Protein AF-A0AAD6KLZ9-F1 (afdb_monomer)

Solvent-accessible surface area (backbone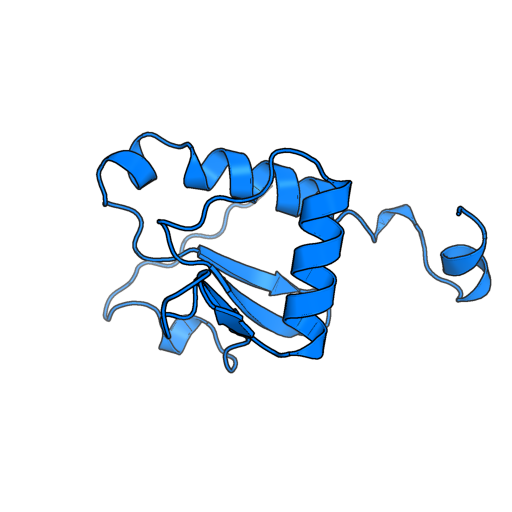 atoms only — not comparable to full-atom values): 6991 Å² total; per-residue (Å²): 130,77,62,64,40,57,73,66,79,39,68,66,85,78,68,55,66,63,58,58,52,51,51,52,51,55,53,53,70,27,69,53,35,73,71,63,73,45,79,63,47,77,50,73,45,92,88,67,54,31,32,43,37,43,55,86,53,83,76,61,95,42,69,72,57,38,52,52,50,52,51,46,31,71,74,63,40,41,36,61,45,90,97,44,93,52,68,39,34,35,58,50,74,84,63,72,72,81,77,51,63,88,91,65,84,86,84,78,89,73,135

Nearest PDB structures (foldseek):
  3oii-assembly1_A  TM=9.904E-01  e=4.997E-10  Saccharomyces cerevisiae
  3oin-assembly1_A  TM=9.800E-01  e=6.495E-10  Saccharomyces cerevisiae
  5jpq-assembly1_e  TM=9.830E-01  e=4.345E-09  Thermochaetoides thermophila
  5wyk-assembly1_E2  TM=9.460E-01  e=1.736E-09  Saccharomyces cerevisiae S288C
  7mq9-assembly1_SK  TM=9.625E-01  e=2.409E-09  Homo sapiens

Structure (mmCIF, N/CA/C/O backbone):
data_AF-A0AAD6KLZ9-F1
#
_entry.id   AF-A0AAD6KLZ9-F1
#
loop_
_atom_site.group_PDB
_atom_site.id
_atom_site.type_symbol
_atom_site.label_atom_id
_atom_site.label_alt_id
_atom_site.label_comp_id
_atom_site.label_asym_id
_atom_site.label_entity_id
_atom_site.label_seq_id
_atom_site.pdbx_PDB_ins_code
_atom_site.Cartn_x
_atom_site.Cartn_y
_atom_site.Cartn_z
_atom_site.occupancy
_atom_site.B_iso_or_equiv
_atom_site.auth_seq_id
_atom_site.auth_comp_id
_atom_site.auth_asym_id
_atom_site.auth_atom_id
_atom_site.pdbx_PDB_model_num
ATOM 1 N N . MET A 1 1 ? 18.236 2.806 -16.369 1.00 51.72 1 MET A N 1
ATOM 2 C CA . MET A 1 1 ? 17.756 1.651 -15.571 1.00 51.72 1 MET A CA 1
ATOM 3 C C . MET A 1 1 ? 17.288 0.402 -16.365 1.00 51.72 1 MET A C 1
ATOM 5 O O . MET A 1 1 ? 16.857 -0.527 -15.694 1.00 51.72 1 MET A O 1
ATOM 9 N N . PRO A 1 2 ? 17.381 0.249 -17.711 1.00 55.34 2 PRO A N 1
ATOM 10 C CA . PRO A 1 2 ? 16.870 -0.977 -18.361 1.00 55.34 2 PRO A CA 1
ATOM 11 C C . PRO A 1 2 ? 17.794 -2.212 -18.243 1.00 55.34 2 PRO A C 1
ATOM 13 O O . PRO A 1 2 ? 17.347 -3.335 -18.461 1.00 55.34 2 PRO A O 1
ATOM 16 N N . ASN A 1 3 ? 19.063 -2.044 -17.849 1.00 66.06 3 ASN A N 1
ATOM 17 C CA . ASN A 1 3 ? 20.054 -3.132 -17.887 1.00 66.06 3 ASN A CA 1
ATOM 18 C C . ASN A 1 3 ? 20.029 -4.111 -16.705 1.00 66.06 3 ASN A C 1
ATOM 20 O O . ASN A 1 3 ? 20.570 -5.202 -16.838 1.00 66.06 3 ASN A O 1
ATOM 24 N N . PHE A 1 4 ? 19.431 -3.781 -15.556 1.00 82.56 4 PHE A N 1
A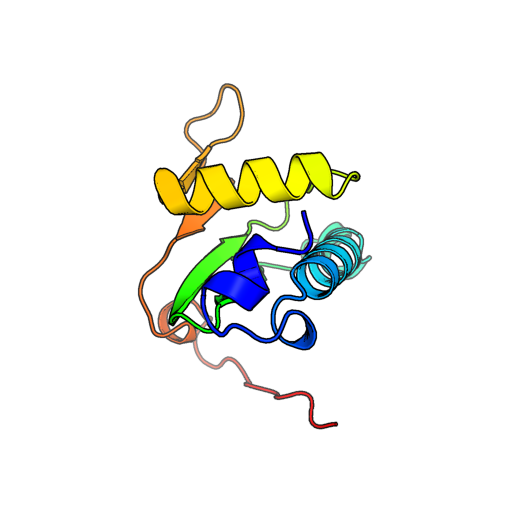TOM 25 C CA . PHE A 1 4 ? 19.496 -4.670 -14.385 1.00 82.56 4 PHE A CA 1
ATOM 26 C C . PHE A 1 4 ? 18.634 -5.930 -14.545 1.00 82.56 4 PHE A C 1
ATOM 28 O O . PHE A 1 4 ? 19.077 -7.026 -14.212 1.00 82.56 4 PHE A O 1
ATOM 35 N N . LEU A 1 5 ? 17.408 -5.790 -15.059 1.00 82.25 5 LEU A N 1
ATOM 36 C CA . LEU A 1 5 ? 16.490 -6.923 -15.220 1.00 82.25 5 LEU A CA 1
ATOM 37 C C . LEU A 1 5 ? 16.984 -7.873 -16.311 1.00 82.25 5 LEU A C 1
ATOM 39 O O . LEU A 1 5 ? 17.098 -9.071 -16.069 1.00 82.25 5 LEU A O 1
ATOM 43 N N . ARG A 1 6 ? 17.403 -7.321 -17.456 1.00 78.06 6 ARG A N 1
ATOM 44 C CA . ARG A 1 6 ? 17.979 -8.106 -18.555 1.00 78.06 6 ARG A CA 1
ATOM 45 C C . ARG A 1 6 ? 19.245 -8.859 -18.135 1.00 78.06 6 ARG A C 1
ATOM 47 O O . ARG A 1 6 ? 19.368 -10.033 -18.447 1.00 78.06 6 ARG A O 1
ATOM 54 N N . ARG A 1 7 ? 20.132 -8.232 -17.350 1.00 83.94 7 ARG A N 1
ATOM 55 C CA . ARG A 1 7 ? 21.333 -8.888 -16.791 1.00 83.94 7 ARG A CA 1
ATOM 56 C C . ARG A 1 7 ? 21.032 -10.045 -15.839 1.00 83.94 7 ARG A C 1
ATOM 58 O O . ARG A 1 7 ? 21.869 -10.919 -15.679 1.00 83.94 7 ARG A O 1
ATOM 65 N N . ASN A 1 8 ? 19.864 -10.039 -15.204 1.00 83.62 8 ASN A N 1
ATOM 66 C CA . ASN A 1 8 ? 19.433 -11.092 -14.287 1.00 83.62 8 ASN A CA 1
ATOM 67 C C . ASN A 1 8 ? 18.447 -12.074 -14.942 1.00 83.62 8 ASN A C 1
ATOM 69 O O . ASN A 1 8 ? 17.701 -12.731 -14.220 1.00 83.62 8 ASN A O 1
ATOM 73 N N . ASN A 1 9 ? 18.397 -12.138 -16.281 1.00 82.69 9 ASN A N 1
ATOM 74 C CA . ASN A 1 9 ? 17.474 -12.987 -17.047 1.00 82.69 9 ASN A CA 1
ATOM 75 C C . ASN A 1 9 ? 15.999 -12.806 -16.650 1.00 82.69 9 ASN A C 1
ATOM 77 O O . ASN A 1 9 ? 15.219 -13.752 -16.614 1.00 82.69 9 ASN A O 1
ATOM 81 N N . LYS A 1 10 ? 15.614 -11.570 -16.319 1.00 84.81 10 LYS A N 1
ATOM 82 C CA . LYS A 1 10 ? 14.252 -11.209 -15.921 1.00 84.81 10 LYS A CA 1
ATOM 83 C C . LYS A 1 10 ? 13.582 -10.403 -17.016 1.00 84.81 10 LYS A C 1
ATOM 85 O O . LYS A 1 10 ? 14.124 -9.390 -17.465 1.00 84.81 10 LYS A O 1
ATOM 90 N N . ASN A 1 11 ? 12.380 -10.822 -17.399 1.00 83.25 11 ASN A N 1
ATOM 91 C CA . ASN A 1 11 ? 11.568 -10.087 -18.353 1.00 83.25 11 ASN A CA 1
ATOM 92 C C . ASN A 1 11 ? 11.013 -8.815 -17.688 1.00 83.25 11 ASN A C 1
ATOM 94 O O . ASN A 1 11 ? 10.285 -8.919 -16.704 1.00 83.25 11 ASN A O 1
ATOM 98 N N . PRO A 1 12 ? 11.330 -7.606 -18.183 1.00 80.44 12 PRO A N 1
ATOM 99 C CA . PRO A 1 12 ? 10.821 -6.366 -17.604 1.00 80.44 12 PRO A CA 1
ATOM 100 C C . PRO A 1 12 ? 9.293 -6.244 -17.636 1.00 80.44 12 PRO A C 1
ATOM 102 O O . PRO A 1 12 ? 8.746 -5.533 -16.796 1.00 80.44 12 PRO A O 1
ATOM 105 N N . ALA A 1 13 ? 8.609 -6.943 -18.548 1.00 83.38 13 ALA A N 1
ATOM 106 C CA . ALA A 1 13 ? 7.150 -6.922 -18.633 1.00 83.38 13 ALA A CA 1
ATOM 107 C C . ALA A 1 13 ? 6.458 -7.509 -17.389 1.00 83.38 13 ALA A C 1
ATOM 109 O O . ALA A 1 13 ? 5.351 -7.085 -17.067 1.00 83.38 13 ALA A O 1
ATOM 110 N N . ASP A 1 14 ? 7.124 -8.403 -16.651 1.00 83.44 14 ASP A N 1
ATOM 111 C CA . ASP A 1 14 ? 6.564 -9.047 -15.453 1.00 83.44 14 ASP A CA 1
ATOM 112 C C . ASP A 1 14 ? 6.672 -8.154 -14.204 1.00 83.44 14 ASP A C 1
ATOM 114 O O . ASP A 1 14 ? 6.003 -8.364 -13.192 1.00 83.44 14 ASP A O 1
ATOM 118 N N . TYR A 1 15 ? 7.514 -7.118 -14.253 1.00 85.56 15 TYR A N 1
ATOM 119 C CA . TYR A 1 15 ? 7.777 -6.228 -13.125 1.00 85.56 15 TYR A CA 1
ATOM 120 C C . TYR A 1 15 ? 6.967 -4.944 -13.286 1.00 85.56 15 TYR A C 1
ATOM 122 O O . TYR A 1 15 ? 7.499 -3.904 -13.675 1.00 85.56 15 TYR A O 1
ATOM 130 N N . ARG A 1 16 ? 5.672 -5.028 -12.949 1.00 89.69 16 ARG A N 1
ATOM 131 C CA . ARG A 1 16 ? 4.684 -3.936 -13.056 1.00 89.69 16 AR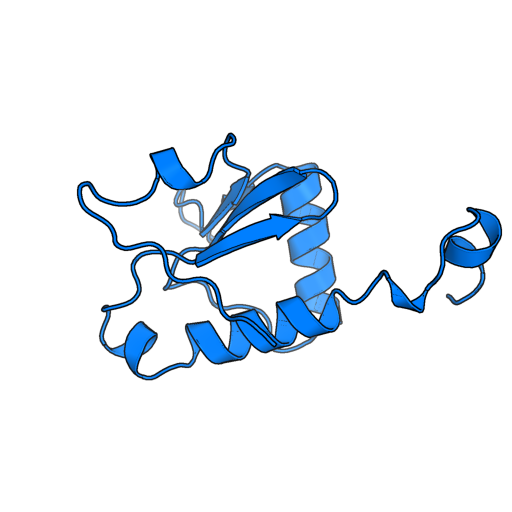G A CA 1
ATOM 132 C C . ARG A 1 16 ? 4.150 -3.444 -11.699 1.00 89.69 16 ARG A C 1
ATOM 134 O O . ARG A 1 16 ? 2.952 -3.527 -11.419 1.00 89.69 16 ARG A O 1
ATOM 141 N N . PRO A 1 17 ? 5.016 -2.921 -10.811 1.00 90.50 17 PRO A N 1
ATOM 142 C CA . PRO A 1 17 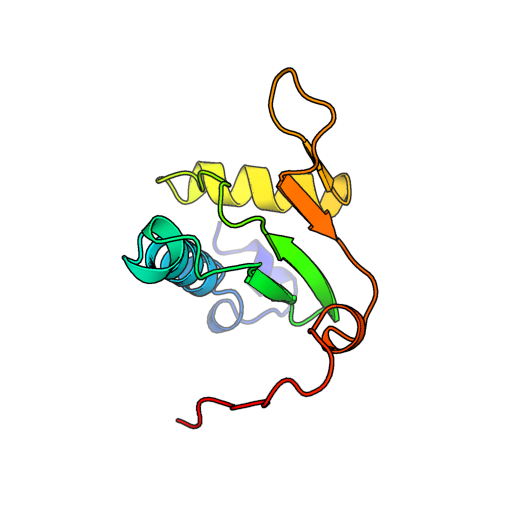? 4.593 -2.336 -9.533 1.00 90.50 17 PRO A CA 1
ATOM 143 C C . PRO A 1 17 ? 3.690 -1.099 -9.693 1.00 90.50 17 PRO A C 1
ATOM 145 O O . PRO A 1 17 ? 3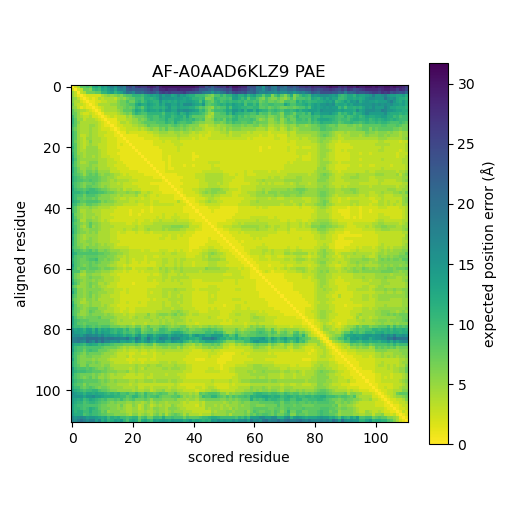.005 -0.718 -8.745 1.00 90.50 17 PRO A O 1
ATOM 148 N N . ASP A 1 18 ? 3.668 -0.478 -10.876 1.00 91.75 18 ASP A N 1
ATOM 149 C CA . ASP A 1 18 ? 2.763 0.615 -11.235 1.00 91.75 18 ASP A CA 1
ATOM 150 C C . ASP A 1 18 ? 1.286 0.199 -11.175 1.00 91.75 18 ASP A C 1
ATOM 152 O O . ASP A 1 18 ? 0.455 0.990 -10.733 1.00 91.75 18 ASP A O 1
ATOM 156 N N . ILE A 1 19 ? 0.961 -1.049 -11.528 1.00 93.06 19 ILE A N 1
ATOM 157 C CA . ILE A 1 19 ? -0.415 -1.564 -11.478 1.00 93.06 19 ILE A CA 1
ATOM 158 C C . ILE A 1 19 ? -0.909 -1.599 -10.030 1.00 93.06 19 ILE A C 1
ATOM 160 O O . ILE A 1 19 ? -1.978 -1.078 -9.717 1.00 93.06 19 ILE A O 1
ATOM 164 N N . VAL A 1 20 ? -0.101 -2.160 -9.125 1.00 93.62 20 VAL A N 1
ATOM 165 C CA . VAL A 1 20 ? -0.426 -2.217 -7.690 1.00 93.62 20 VAL A CA 1
ATOM 166 C C . VAL A 1 20 ? -0.523 -0.811 -7.104 1.00 93.62 20 VAL A C 1
ATOM 168 O O . VAL A 1 20 ? -1.414 -0.537 -6.305 1.00 93.62 20 VAL A O 1
ATOM 171 N N . TYR A 1 21 ? 0.366 0.092 -7.515 1.00 94.69 21 TYR A N 1
ATOM 172 C CA . TYR A 1 21 ? 0.331 1.490 -7.101 1.00 94.69 21 TYR A CA 1
ATOM 173 C C . TYR A 1 21 ? -0.995 2.173 -7.469 1.00 94.69 21 TYR A C 1
ATOM 175 O O . TYR A 1 21 ? -1.643 2.746 -6.592 1.00 94.69 21 TYR A O 1
ATOM 183 N N . GLN A 1 22 ? -1.419 2.075 -8.732 1.00 95.06 22 GLN A N 1
ATOM 184 C CA . GLN A 1 22 ? -2.682 2.661 -9.190 1.00 95.06 22 GLN A CA 1
ATOM 185 C C . GLN A 1 22 ? -3.882 2.018 -8.491 1.00 95.06 22 GLN A C 1
ATOM 18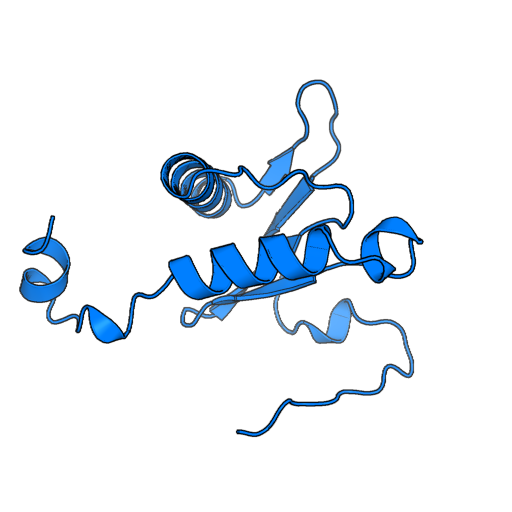7 O O . GLN A 1 22 ? -4.740 2.729 -7.977 1.00 95.06 22 GLN A O 1
ATOM 192 N N . ALA A 1 23 ? -3.903 0.687 -8.374 1.00 94.81 23 ALA A N 1
ATOM 193 C CA . ALA A 1 23 ? -4.977 -0.026 -7.689 1.00 94.81 23 ALA A CA 1
ATOM 194 C C . ALA A 1 23 ? -5.120 0.407 -6.220 1.00 94.81 23 ALA A C 1
ATOM 196 O O . ALA A 1 23 ? -6.230 0.666 -5.758 1.00 94.81 23 ALA A O 1
ATOM 197 N N . LEU A 1 24 ? -4.009 0.538 -5.486 1.00 95.00 24 LEU A N 1
ATOM 198 C CA . LEU A 1 24 ? -4.033 1.001 -4.096 1.00 95.00 24 LEU A CA 1
ATOM 199 C C . LEU A 1 24 ? -4.562 2.432 -3.975 1.00 95.00 24 LEU A C 1
ATOM 201 O O . LEU A 1 24 ? -5.339 2.703 -3.062 1.00 95.00 24 LEU A O 1
ATOM 205 N N . LEU A 1 25 ? -4.177 3.333 -4.884 1.00 94.62 25 LEU A N 1
ATOM 206 C CA . LEU A 1 25 ? -4.732 4.687 -4.911 1.00 94.62 25 LEU A CA 1
ATOM 207 C C . LEU A 1 25 ? -6.244 4.661 -5.152 1.00 94.62 25 LEU A C 1
ATOM 209 O O . LEU A 1 25 ? -6.989 5.238 -4.364 1.00 94.62 25 LEU A O 1
ATOM 213 N N . SER A 1 26 ? -6.703 3.945 -6.181 1.00 94.81 26 SER A N 1
ATOM 214 C CA . SER A 1 26 ? -8.127 3.844 -6.516 1.00 94.81 26 SER A CA 1
ATOM 215 C C . SER A 1 26 ? -8.956 3.256 -5.373 1.00 94.81 26 SER A C 1
ATOM 217 O O . SER A 1 26 ? -10.028 3.771 -5.059 1.00 94.81 26 SER A O 1
ATOM 219 N N . ILE A 1 27 ? -8.458 2.205 -4.715 1.00 94.44 27 ILE A N 1
ATOM 220 C CA . ILE A 1 27 ? -9.153 1.560 -3.596 1.00 94.44 27 ILE A CA 1
ATOM 221 C C . ILE A 1 27 ? -9.238 2.503 -2.390 1.00 94.44 27 ILE A C 1
ATOM 223 O O . ILE A 1 27 ? -10.313 2.653 -1.807 1.00 94.44 27 ILE A O 1
ATOM 227 N N . LEU A 1 28 ? -8.136 3.156 -2.014 1.00 93.44 28 LEU A N 1
ATOM 228 C CA . LEU A 1 28 ? -8.098 4.012 -0.824 1.00 93.44 28 LEU A CA 1
ATOM 229 C C . LEU A 1 28 ? -8.801 5.362 -1.031 1.00 93.44 28 LEU A C 1
ATOM 231 O O . LEU A 1 28 ? -9.275 5.954 -0.062 1.00 93.44 28 LEU A O 1
ATOM 235 N N . ASP A 1 29 ? -8.938 5.830 -2.269 1.00 92.50 29 ASP A N 1
ATOM 236 C CA . ASP A 1 29 ? -9.722 7.029 -2.587 1.00 92.50 29 ASP A CA 1
ATOM 237 C C . ASP A 1 29 ? -11.212 6.765 -2.794 1.00 92.50 29 ASP A C 1
ATOM 239 O O . ASP A 1 29 ? -12.003 7.718 -2.865 1.00 92.50 29 ASP A O 1
ATOM 243 N N . SER A 1 30 ? -11.595 5.490 -2.892 1.00 94.62 30 SER A N 1
ATOM 244 C CA . SER A 1 30 ? -12.969 5.091 -3.163 1.00 94.62 30 SER A CA 1
ATOM 245 C C . SER A 1 30 ? -13.940 5.628 -2.098 1.00 94.62 30 SER A C 1
ATOM 247 O O . SER A 1 30 ? -13.585 5.734 -0.916 1.00 94.62 30 SER A O 1
ATOM 249 N N . PRO A 1 31 ? -15.200 5.919 -2.475 1.00 94.81 31 PRO A N 1
ATOM 250 C CA . PRO A 1 31 ? -16.246 6.261 -1.512 1.00 94.81 31 PRO A CA 1
ATOM 251 C C . PRO A 1 31 ? -16.401 5.200 -0.415 1.00 94.81 31 PRO A C 1
ATOM 253 O O . PRO A 1 31 ? -16.654 5.539 0.735 1.00 94.81 31 PRO A O 1
ATOM 256 N N . LEU A 1 32 ? -16.163 3.927 -0.751 1.00 94.06 32 LEU A N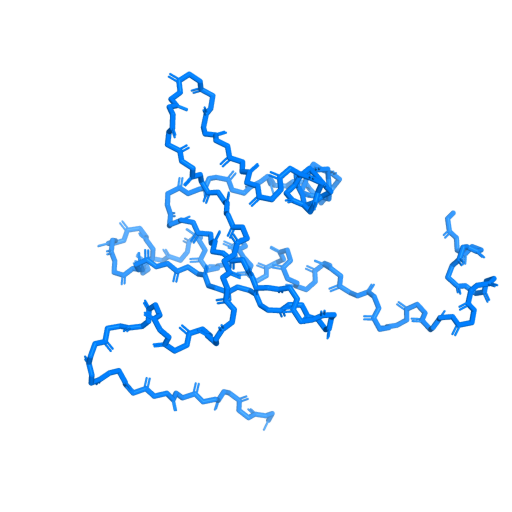 1
ATOM 257 C CA . LEU A 1 32 ? -16.237 2.798 0.175 1.00 94.06 32 LEU A CA 1
ATOM 258 C C . LEU A 1 32 ? -15.201 2.910 1.303 1.00 94.06 32 LEU A C 1
ATOM 260 O O . LEU A 1 32 ? -15.533 2.682 2.467 1.00 94.06 32 LEU A O 1
ATOM 264 N N . ASN A 1 33 ? -13.964 3.304 0.983 1.00 94.50 33 ASN A N 1
ATOM 265 C CA . ASN A 1 33 ? -12.952 3.555 2.009 1.00 94.50 33 ASN A CA 1
ATOM 266 C C . ASN A 1 33 ? -13.315 4.778 2.866 1.00 94.50 33 ASN A C 1
ATOM 268 O O . ASN A 1 33 ? -13.223 4.723 4.090 1.00 94.50 33 ASN A O 1
ATOM 272 N N . LYS A 1 34 ? -13.797 5.859 2.237 1.00 90.44 34 LYS A N 1
ATOM 273 C CA . LYS A 1 34 ? -14.215 7.092 2.934 1.00 90.44 34 LYS A CA 1
ATOM 274 C C . LYS A 1 34 ? -15.410 6.879 3.869 1.00 90.44 34 LYS A C 1
ATOM 276 O O . LYS A 1 34 ? -15.470 7.512 4.915 1.00 90.44 34 LYS A O 1
ATOM 281 N N . ALA A 1 35 ? -16.314 5.966 3.523 1.00 94.75 35 ALA A N 1
ATOM 282 C CA . ALA A 1 35 ? -17.442 5.555 4.356 1.00 94.75 35 ALA A CA 1
ATOM 283 C C . ALA A 1 35 ? -17.043 4.611 5.511 1.00 94.75 35 ALA A C 1
ATOM 285 O O . ALA A 1 35 ? -17.897 4.202 6.291 1.00 94.75 35 ALA A O 1
ATOM 286 N N . GLY A 1 36 ? -15.764 4.225 5.626 1.00 92.75 36 GLY A N 1
ATOM 287 C CA . GLY A 1 36 ? -15.288 3.310 6.668 1.00 92.75 36 GLY A CA 1
ATOM 288 C C . GLY A 1 36 ? -15.688 1.845 6.452 1.00 92.75 36 GLY A C 1
ATOM 289 O O . GLY A 1 36 ? -15.513 1.018 7.346 1.00 92.75 36 GLY A O 1
ATOM 290 N N . CYS A 1 37 ? -16.202 1.498 5.267 1.00 92.50 37 CYS A N 1
ATOM 291 C CA . CYS A 1 37 ? -16.610 0.134 4.928 1.00 92.50 37 CYS A CA 1
ATOM 292 C C . CYS A 1 37 ? -15.422 -0.760 4.535 1.00 92.50 37 CYS A C 1
ATOM 294 O O . CYS A 1 37 ? -15.547 -1.985 4.514 1.00 92.50 37 CYS A O 1
ATOM 296 N N . LEU A 1 38 ? -14.260 -0.171 4.237 1.00 93.38 38 LEU A N 1
ATOM 297 C CA . LEU A 1 38 ? -13.036 -0.912 3.953 1.00 93.38 38 LEU A CA 1
ATOM 298 C C . LEU A 1 38 ? -12.278 -1.186 5.256 1.00 93.38 38 LEU A C 1
ATOM 300 O O . LEU A 1 38 ? -11.810 -0.265 5.920 1.00 93.38 38 LEU A O 1
ATOM 304 N N . ARG A 1 39 ? -12.132 -2.465 5.622 1.00 91.25 39 ARG A N 1
ATOM 305 C CA . ARG A 1 39 ? -11.426 -2.871 6.853 1.00 91.25 39 ARG A CA 1
ATOM 306 C C . ARG A 1 39 ? -9.910 -2.924 6.683 1.00 91.25 39 ARG A C 1
ATOM 308 O O . ARG A 1 39 ? -9.182 -2.439 7.543 1.00 91.25 39 ARG A O 1
ATOM 315 N N . ALA A 1 40 ? -9.445 -3.526 5.593 1.00 91.94 40 ALA A N 1
ATOM 316 C CA . ALA A 1 40 ? -8.033 -3.664 5.261 1.00 91.94 40 ALA A CA 1
ATOM 317 C C . ALA A 1 40 ? -7.873 -4.005 3.777 1.00 91.94 40 ALA A C 1
ATOM 319 O O . ALA A 1 40 ? -8.748 -4.641 3.185 1.00 91.94 40 ALA A O 1
ATOM 320 N N . VAL A 1 41 ? -6.737 -3.619 3.196 1.00 95.69 41 VAL A N 1
ATOM 321 C CA . VAL A 1 41 ? -6.282 -4.143 1.905 1.00 95.69 41 VAL A CA 1
ATOM 322 C C . VAL A 1 41 ? -5.131 -5.109 2.154 1.00 95.69 41 VAL A C 1
ATOM 324 O O . VAL A 1 41 ? -4.197 -4.796 2.892 1.00 95.69 41 VAL A O 1
ATOM 327 N N . TYR A 1 42 ? -5.174 -6.267 1.504 1.00 96.00 42 TYR A N 1
ATOM 328 C CA . TYR A 1 42 ? -4.094 -7.246 1.535 1.00 96.00 42 TYR A CA 1
ATOM 329 C C . TYR A 1 42 ? -3.471 -7.368 0.153 1.00 96.00 42 TYR A C 1
ATOM 331 O O . TYR A 1 42 ? -4.177 -7.543 -0.838 1.00 96.00 42 TYR A O 1
ATOM 339 N N . VAL A 1 43 ? -2.145 -7.308 0.093 1.00 95.69 43 VAL A N 1
ATOM 340 C CA . VAL A 1 43 ? -1.391 -7.459 -1.150 1.00 95.69 43 VAL A CA 1
ATOM 341 C C . VAL A 1 43 ? -0.452 -8.644 -1.004 1.00 95.69 43 VAL A C 1
ATOM 343 O O . VAL A 1 43 ? 0.379 -8.688 -0.094 1.00 95.69 43 VAL A O 1
ATOM 346 N N . LYS A 1 44 ? -0.584 -9.613 -1.911 1.00 95.12 44 LYS A N 1
ATOM 347 C CA . LYS A 1 44 ? 0.327 -10.751 -2.024 1.00 95.12 44 LYS A CA 1
ATOM 348 C C . LYS A 1 44 ? 1.202 -10.565 -3.257 1.00 95.12 44 LYS A C 1
ATOM 350 O O . LYS A 1 44 ? 0.694 -10.424 -4.363 1.00 95.12 44 LYS A O 1
ATOM 355 N N . THR A 1 45 ? 2.510 -10.554 -3.051 1.00 93.00 45 THR A N 1
ATOM 356 C CA . THR A 1 45 ? 3.499 -10.503 -4.135 1.00 93.00 45 THR A CA 1
A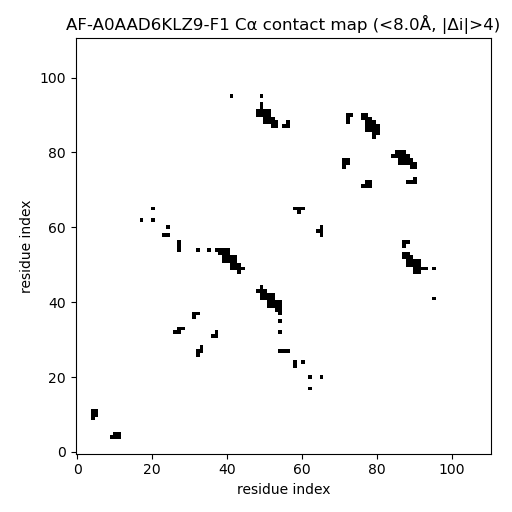TOM 357 C C . THR A 1 45 ? 3.715 -11.887 -4.749 1.00 93.00 45 THR A C 1
ATOM 359 O O . THR A 1 45 ? 3.455 -12.902 -4.101 1.00 93.00 45 THR A O 1
ATOM 362 N N . ASP A 1 46 ? 4.265 -11.921 -5.962 1.00 90.06 46 ASP A N 1
ATOM 363 C CA . ASP A 1 46 ? 4.657 -13.154 -6.659 1.00 90.06 46 ASP A CA 1
ATOM 364 C C . ASP A 1 46 ? 5.634 -14.018 -5.837 1.00 90.06 46 ASP A C 1
ATOM 366 O O . ASP A 1 46 ? 5.469 -15.226 -5.704 1.00 90.06 46 ASP A O 1
ATOM 370 N N . LYS A 1 47 ? 6.563 -13.377 -5.116 1.00 90.06 47 LYS A N 1
ATOM 371 C CA . LYS A 1 47 ? 7.492 -14.049 -4.188 1.00 90.06 47 LYS A CA 1
ATOM 372 C C . LYS A 1 47 ? 6.847 -14.545 -2.885 1.00 90.06 47 LYS A C 1
ATOM 374 O O . LYS A 1 47 ? 7.551 -14.894 -1.942 1.00 90.06 47 LYS A O 1
ATOM 379 N N . GLY A 1 48 ? 5.521 -14.508 -2.772 1.00 92.38 48 GLY A N 1
ATOM 380 C CA . GLY A 1 48 ? 4.784 -15.011 -1.613 1.00 92.38 48 GLY A CA 1
ATOM 381 C C . GLY A 1 48 ? 4.752 -14.082 -0.397 1.00 92.38 48 GLY A C 1
ATOM 382 O O . GLY A 1 48 ? 4.093 -14.416 0.589 1.00 92.38 48 G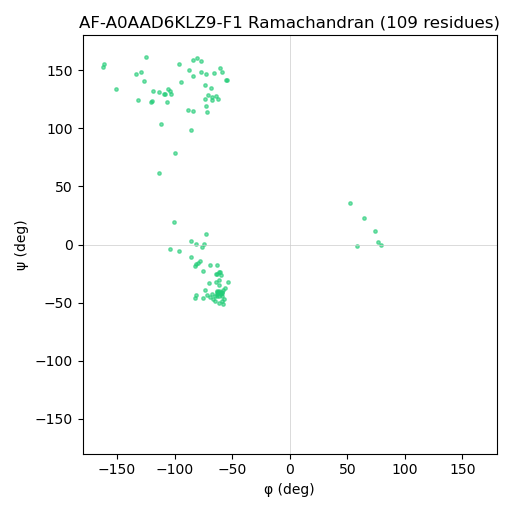LY A O 1
ATOM 383 N N . VAL A 1 49 ? 5.387 -12.906 -0.443 1.00 94.81 49 VAL A N 1
ATOM 384 C CA . VAL A 1 49 ? 5.276 -11.911 0.637 1.00 94.81 49 VAL A CA 1
ATOM 385 C C . VAL A 1 49 ? 3.851 -11.368 0.664 1.00 94.81 49 VAL A C 1
ATOM 387 O O . VAL A 1 49 ? 3.371 -10.860 -0.351 1.00 94.81 49 VAL A O 1
ATOM 390 N N . LEU A 1 50 ? 3.197 -11.470 1.821 1.00 96.62 50 LEU A N 1
ATOM 391 C CA . LEU A 1 50 ? 1.867 -10.933 2.081 1.00 96.62 50 LEU A CA 1
ATOM 392 C C . LEU A 1 50 ? 1.993 -9.738 3.024 1.00 96.62 50 LEU A C 1
ATOM 394 O O . LEU A 1 50 ? 2.618 -9.843 4.080 1.00 96.62 50 LEU A O 1
ATOM 398 N N . PHE A 1 51 ? 1.390 -8.611 2.667 1.00 95.88 51 PHE A N 1
ATOM 399 C CA . PHE A 1 51 ? 1.342 -7.448 3.543 1.00 95.88 51 PHE A CA 1
ATOM 400 C C . PHE A 1 51 ? -0.053 -6.838 3.620 1.00 95.88 51 PHE A C 1
ATOM 402 O O . PHE A 1 51 ? -0.830 -6.870 2.666 1.00 95.88 51 PHE A O 1
ATOM 409 N N . GLU A 1 52 ? -0.356 -6.299 4.794 1.00 95.75 52 GLU A N 1
ATOM 410 C CA . GLU A 1 52 ? -1.565 -5.547 5.096 1.00 95.75 52 GLU A CA 1
ATOM 411 C C . GLU A 1 52 ? -1.301 -4.049 4.918 1.00 95.75 52 GLU A C 1
ATOM 413 O O . GLU A 1 52 ? -0.254 -3.535 5.328 1.00 95.75 52 GLU A O 1
ATOM 418 N N . VAL A 1 53 ? -2.282 -3.353 4.347 1.00 95.25 53 VAL A N 1
ATOM 419 C CA . VAL A 1 53 ? -2.361 -1.896 4.254 1.00 95.25 53 VAL A CA 1
ATOM 420 C C . VAL A 1 53 ? -3.626 -1.445 4.979 1.00 95.25 53 VAL A C 1
ATOM 422 O O . VAL A 1 53 ? -4.733 -1.887 4.655 1.00 95.25 53 VAL A O 1
ATOM 425 N N . LYS A 1 54 ? -3.467 -0.565 5.971 1.00 93.88 54 LYS A N 1
ATOM 426 C CA . LYS A 1 54 ? -4.605 -0.014 6.713 1.00 93.88 54 LYS A CA 1
ATOM 427 C C . LYS A 1 54 ? -5.407 0.994 5.859 1.00 93.88 54 LYS A C 1
ATOM 429 O O . LYS A 1 54 ? -4.813 1.724 5.067 1.00 93.88 54 LYS A O 1
ATOM 434 N N . PRO A 1 55 ? -6.738 1.086 6.031 1.00 92.94 55 PRO A N 1
ATOM 435 C CA . PRO A 1 55 ? -7.613 1.953 5.224 1.00 92.94 55 PRO A CA 1
ATOM 436 C C . PRO A 1 55 ? -7.293 3.450 5.337 1.00 92.94 55 PRO A C 1
ATOM 438 O O . PRO A 1 55 ? -7.471 4.213 4.392 1.00 92.94 55 PRO A O 1
ATOM 441 N N . TYR A 1 56 ? -6.782 3.877 6.492 1.00 89.12 56 TYR A N 1
ATOM 442 C CA . TYR A 1 56 ? -6.414 5.267 6.782 1.00 89.12 56 TYR A CA 1
ATOM 443 C C . TYR A 1 56 ? -4.993 5.633 6.324 1.00 89.12 56 TYR A C 1
ATOM 445 O O . TYR A 1 56 ? -4.526 6.750 6.564 1.00 89.12 56 TYR A O 1
ATOM 453 N N . VAL A 1 57 ? -4.277 4.712 5.668 1.00 90.25 57 VAL A N 1
ATOM 454 C CA . VAL A 1 57 ? -2.957 5.004 5.103 1.00 90.25 57 VAL A CA 1
ATOM 455 C C . VAL A 1 57 ? -3.088 5.983 3.950 1.00 90.25 57 VAL A C 1
ATOM 457 O O . VAL A 1 57 ? -3.779 5.734 2.968 1.00 90.25 57 VAL A O 1
ATOM 460 N N . ARG A 1 58 ? -2.324 7.075 4.020 1.00 88.62 58 ARG A N 1
ATOM 461 C CA . ARG A 1 58 ? -2.127 7.972 2.880 1.00 88.62 58 ARG A CA 1
ATOM 462 C C . ARG A 1 58 ? -0.984 7.460 2.013 1.00 88.62 58 ARG A C 1
ATOM 464 O O . ARG A 1 58 ? 0.187 7.691 2.315 1.00 88.62 58 ARG A O 1
ATOM 471 N N . ILE A 1 59 ? -1.328 6.764 0.934 1.00 90.75 59 ILE A N 1
ATOM 472 C CA . ILE A 1 59 ? -0.349 6.342 -0.070 1.00 90.75 59 ILE A CA 1
ATOM 473 C C . ILE A 1 59 ? 0.184 7.581 -0.813 1.00 90.75 59 ILE A C 1
ATOM 475 O O . ILE A 1 59 ? -0.598 8.461 -1.184 1.00 90.75 59 ILE A O 1
ATOM 479 N N . PRO A 1 60 ? 1.510 7.698 -1.023 1.00 92.56 60 PRO A N 1
ATOM 480 C CA . PRO A 1 60 ? 2.079 8.791 -1.801 1.00 92.56 60 PRO A CA 1
ATOM 481 C C . PRO A 1 60 ? 1.470 8.916 -3.195 1.00 92.56 60 PRO A C 1
ATOM 483 O O . PRO A 1 60 ? 1.291 7.917 -3.870 1.00 92.56 60 PRO A O 1
ATOM 486 N N . ARG A 1 61 ? 1.262 10.149 -3.669 1.00 91.88 61 ARG A N 1
ATOM 487 C CA . ARG A 1 61 ? 0.772 10.442 -5.032 1.00 91.88 61 ARG A CA 1
ATOM 488 C C . ARG A 1 61 ? 1.850 10.414 -6.114 1.00 91.88 61 ARG A C 1
ATOM 490 O O . ARG A 1 61 ? 1.562 10.666 -7.279 1.00 91.88 61 ARG A O 1
ATOM 497 N N . THR A 1 62 ? 3.092 10.119 -5.741 1.00 93.69 62 THR A N 1
ATOM 498 C CA . THR A 1 62 ? 4.191 9.944 -6.687 1.00 93.69 62 THR A CA 1
ATOM 499 C C . THR A 1 62 ? 4.741 8.532 -6.586 1.00 93.69 62 THR A C 1
ATOM 501 O O . THR A 1 62 ? 5.074 8.046 -5.500 1.00 93.69 62 THR A O 1
ATOM 504 N N . TYR A 1 63 ? 4.907 7.892 -7.742 1.00 91.88 63 TYR A N 1
ATOM 505 C CA . TYR A 1 63 ? 5.414 6.526 -7.821 1.00 91.88 63 TYR A CA 1
ATOM 506 C C . TYR A 1 63 ? 6.802 6.382 -7.171 1.00 91.88 63 TYR A C 1
ATOM 508 O O . TYR A 1 63 ? 7.052 5.430 -6.438 1.00 91.88 63 TYR A O 1
ATOM 516 N N . LYS A 1 64 ? 7.693 7.373 -7.340 1.00 92.38 64 LYS A N 1
ATOM 517 C CA . LYS A 1 64 ? 9.038 7.364 -6.732 1.00 92.38 64 LYS A CA 1
ATOM 518 C C . LYS A 1 64 ? 8.990 7.273 -5.201 1.00 92.38 64 LYS A C 1
ATOM 520 O O . LYS A 1 64 ? 9.761 6.522 -4.608 1.00 92.38 64 LYS A O 1
ATOM 525 N N . ARG A 1 65 ? 8.079 8.011 -4.554 1.00 92.50 65 ARG A N 1
ATOM 526 C CA . ARG A 1 65 ? 7.923 7.967 -3.092 1.00 92.50 65 ARG A CA 1
ATOM 527 C C . ARG A 1 65 ? 7.258 6.663 -2.654 1.00 92.50 65 ARG A C 1
ATOM 529 O O . ARG A 1 65 ? 7.694 6.076 -1.669 1.00 92.50 65 ARG A O 1
ATOM 536 N N . PHE A 1 66 ? 6.265 6.179 -3.403 1.00 93.31 66 PHE A N 1
ATOM 537 C CA . PHE A 1 66 ? 5.664 4.865 -3.167 1.00 93.31 66 PHE A CA 1
ATOM 538 C C . PHE A 1 66 ? 6.706 3.739 -3.216 1.00 93.31 66 PHE A C 1
ATOM 540 O O . PHE A 1 66 ? 6.777 2.939 -2.288 1.00 93.31 66 PHE A O 1
ATOM 547 N N . ALA A 1 67 ? 7.569 3.724 -4.234 1.00 93.00 67 ALA A N 1
ATOM 548 C CA . ALA A 1 67 ? 8.635 2.735 -4.368 1.00 93.00 67 ALA A CA 1
ATOM 549 C C . ALA A 1 67 ? 9.599 2.753 -3.168 1.00 93.00 67 ALA A C 1
ATOM 551 O O . ALA A 1 67 ? 9.964 1.695 -2.661 1.00 93.00 67 ALA A O 1
ATOM 552 N N . GLY A 1 68 ? 9.953 3.941 -2.661 1.00 93.69 68 GLY A N 1
ATOM 553 C CA . GLY A 1 68 ? 10.758 4.077 -1.442 1.00 93.69 68 GLY A CA 1
ATOM 554 C C . GLY A 1 68 ? 10.075 3.494 -0.197 1.00 93.69 68 GLY A C 1
ATOM 555 O O . GLY A 1 68 ? 10.710 2.785 0.579 1.00 93.69 68 GLY A O 1
ATOM 556 N N . ILE A 1 69 ? 8.767 3.723 -0.036 1.00 92.38 69 ILE A N 1
ATOM 557 C CA . ILE A 1 69 ? 7.977 3.129 1.056 1.00 92.38 69 ILE A CA 1
ATOM 558 C C . ILE A 1 69 ? 7.913 1.607 0.914 1.00 92.38 69 ILE A C 1
ATOM 560 O O . ILE A 1 69 ? 8.118 0.902 1.895 1.00 92.38 69 ILE A O 1
ATOM 564 N N . MET A 1 70 ? 7.672 1.079 -0.287 1.00 92.88 70 MET A N 1
ATOM 565 C CA . MET A 1 70 ? 7.643 -0.370 -0.515 1.00 92.88 70 MET A CA 1
ATOM 566 C C . MET A 1 70 ? 9.001 -1.019 -0.218 1.00 92.88 70 MET A C 1
ATOM 568 O O . MET A 1 70 ? 9.049 -2.061 0.431 1.00 92.88 70 MET A O 1
ATOM 572 N N . LEU A 1 71 ? 10.107 -0.379 -0.611 1.00 93.06 71 LEU A N 1
ATOM 573 C CA . LEU A 1 71 ? 11.455 -0.830 -0.256 1.00 93.06 71 LEU A CA 1
ATOM 574 C C . LEU A 1 71 ? 11.639 -0.881 1.267 1.00 93.06 71 LEU A C 1
ATOM 576 O O . LEU A 1 71 ? 12.066 -1.903 1.803 1.00 93.06 71 LEU A O 1
ATOM 580 N N . GLN A 1 72 ? 11.255 0.188 1.969 1.00 93.50 72 GLN A N 1
ATOM 581 C CA . GLN A 1 72 ? 11.330 0.242 3.426 1.00 93.50 72 GLN A CA 1
ATOM 582 C C . GLN A 1 72 ? 10.452 -0.830 4.089 1.00 93.50 72 GLN A C 1
ATOM 584 O O . GLN A 1 72 ? 10.871 -1.433 5.076 1.00 93.50 72 GLN A O 1
ATOM 589 N N . LEU A 1 73 ? 9.253 -1.086 3.558 1.00 93.12 73 LEU A N 1
ATOM 590 C CA . LEU A 1 73 ? 8.346 -2.116 4.064 1.00 93.12 73 LEU A CA 1
ATOM 591 C C . LEU A 1 73 ? 8.979 -3.502 3.954 1.00 93.12 73 LEU A C 1
ATOM 593 O O . LEU A 1 73 ? 8.900 -4.275 4.900 1.00 93.12 73 LEU A O 1
ATOM 597 N N . LEU A 1 74 ? 9.617 -3.810 2.825 1.00 91.06 74 LEU A N 1
ATOM 598 C CA . LEU A 1 74 ? 10.262 -5.105 2.616 1.00 91.06 74 LEU A CA 1
ATOM 599 C C . LEU A 1 74 ? 11.517 -5.278 3.483 1.00 91.06 74 LEU A C 1
ATOM 601 O O . LEU A 1 74 ? 11.780 -6.384 3.939 1.00 91.06 74 LEU A O 1
ATOM 605 N N . GLN A 1 75 ? 12.258 -4.201 3.754 1.00 92.81 75 GLN A N 1
ATOM 606 C CA . GLN A 1 75 ? 13.438 -4.235 4.626 1.00 92.81 75 GLN A CA 1
ATOM 607 C C . GLN A 1 75 ? 13.078 -4.335 6.115 1.00 92.81 75 GLN A C 1
ATOM 609 O O . GLN A 1 75 ? 13.672 -5.120 6.846 1.00 92.81 75 GLN A O 1
ATOM 614 N N . LYS A 1 76 ? 12.117 -3.528 6.582 1.00 92.56 76 LYS A N 1
ATOM 615 C CA . LYS A 1 76 ? 11.756 -3.415 8.009 1.00 92.56 76 LYS A CA 1
ATOM 616 C C . LYS A 1 76 ? 10.563 -4.283 8.410 1.00 92.56 76 LYS A C 1
ATOM 618 O O . LYS A 1 76 ? 10.170 -4.286 9.576 1.00 92.56 76 LYS A O 1
ATOM 623 N N . LEU A 1 77 ? 9.925 -4.946 7.444 1.00 92.94 77 LEU A N 1
ATOM 624 C CA . LEU A 1 77 ? 8.698 -5.745 7.578 1.00 92.94 77 LEU A CA 1
ATOM 625 C C . LEU A 1 77 ? 7.477 -4.976 8.116 1.00 92.94 77 LEU A C 1
ATOM 627 O O . LEU A 1 77 ? 6.386 -5.534 8.242 1.00 92.94 77 LEU A O 1
ATOM 631 N N . SER A 1 78 ? 7.623 -3.693 8.442 1.00 92.50 78 SER A N 1
ATOM 632 C CA . SER A 1 78 ? 6.550 -2.826 8.912 1.00 92.50 78 SER A CA 1
ATOM 633 C C . SER A 1 78 ? 6.908 -1.352 8.764 1.00 92.50 78 SER A C 1
ATOM 635 O O . SER A 1 78 ? 8.080 -0.972 8.743 1.00 92.50 78 SER A O 1
ATOM 637 N N . ILE A 1 79 ? 5.878 -0.518 8.674 1.00 92.06 79 ILE A N 1
ATOM 638 C CA . ILE A 1 79 ? 5.980 0.938 8.622 1.00 92.06 79 ILE A CA 1
ATOM 639 C C . ILE A 1 79 ? 4.989 1.510 9.624 1.00 92.06 79 ILE A C 1
ATOM 641 O O . ILE A 1 79 ? 3.799 1.201 9.565 1.00 92.06 79 ILE A O 1
ATOM 645 N N . ALA A 1 80 ? 5.486 2.334 10.543 1.00 88.31 80 ALA A N 1
ATOM 646 C CA . ALA A 1 80 ? 4.672 3.038 11.523 1.00 88.31 80 ALA A CA 1
ATOM 647 C C . ALA A 1 80 ? 4.345 4.462 11.060 1.00 88.31 80 ALA A C 1
ATOM 649 O O . ALA A 1 80 ? 5.071 5.047 10.252 1.00 88.31 80 ALA A O 1
ATOM 650 N N . ALA A 1 81 ? 3.248 5.010 11.574 1.00 83.12 81 ALA A N 1
ATOM 651 C CA . ALA A 1 81 ? 2.926 6.418 11.397 1.00 83.12 81 ALA A CA 1
ATOM 652 C C . ALA A 1 81 ? 3.961 7.306 12.105 1.00 83.12 81 ALA A C 1
ATOM 654 O O . ALA A 1 81 ? 4.500 6.955 13.155 1.00 83.12 81 ALA A O 1
ATOM 655 N N . VAL A 1 82 ? 4.224 8.487 11.547 1.00 77.88 82 VAL A N 1
ATOM 656 C CA . VAL A 1 82 ? 5.108 9.471 12.184 1.00 77.88 82 VAL A CA 1
ATOM 657 C C . VAL A 1 82 ? 4.494 9.889 13.522 1.00 77.88 82 VAL A C 1
ATOM 659 O O . VAL A 1 82 ? 3.331 10.282 13.575 1.00 77.88 82 VAL A O 1
ATOM 662 N N . GLY A 1 83 ? 5.258 9.758 14.608 1.00 71.81 83 GLY A N 1
ATOM 663 C CA . GLY A 1 83 ? 4.822 10.146 15.954 1.00 71.81 83 GLY A CA 1
ATOM 664 C C . GLY A 1 83 ? 3.856 9.177 16.650 1.00 71.81 83 GLY A C 1
ATOM 665 O O . GLY A 1 83 ? 3.455 9.448 17.777 1.00 71.81 83 GLY A O 1
ATOM 666 N N . LYS A 1 84 ? 3.492 8.039 16.039 1.00 75.38 84 LYS A N 1
ATOM 667 C CA . LYS A 1 84 ? 2.655 7.006 16.679 1.00 75.38 84 LYS A CA 1
ATOM 668 C C . LYS A 1 84 ? 3.297 5.624 16.553 1.00 75.38 84 LYS A C 1
ATOM 670 O O . LYS A 1 84 ? 3.931 5.306 15.555 1.00 75.38 84 LYS A O 1
ATOM 675 N N . ARG A 1 85 ? 3.071 4.746 17.539 1.00 77.19 85 ARG A N 1
ATOM 676 C CA . ARG A 1 85 ? 3.481 3.321 17.471 1.00 77.19 85 ARG A CA 1
ATOM 677 C C . ARG A 1 85 ? 2.593 2.472 16.549 1.00 77.19 85 ARG A C 1
ATOM 679 O O . ARG A 1 85 ? 2.808 1.269 16.410 1.00 77.19 85 ARG A O 1
ATOM 686 N N . GLU A 1 86 ? 1.592 3.085 15.931 1.00 85.44 86 GLU A N 1
ATOM 687 C CA . GLU A 1 86 ? 0.632 2.404 15.078 1.00 85.44 86 GLU A CA 1
ATOM 688 C C . GLU A 1 86 ? 1.253 2.024 13.728 1.00 85.44 86 GLU A C 1
ATOM 690 O O . GLU A 1 86 ? 1.792 2.868 13.008 1.00 85.44 86 GLU A O 1
ATOM 695 N N . LYS A 1 87 ? 1.178 0.732 13.389 1.00 89.25 87 LYS A N 1
ATOM 696 C CA . LYS A 1 87 ? 1.711 0.178 12.141 1.00 89.25 87 LYS A CA 1
ATOM 697 C C . LYS A 1 87 ? 0.687 0.351 11.021 1.00 89.25 87 LYS A C 1
ATOM 699 O O . LYS A 1 87 ? -0.379 -0.255 11.052 1.00 89.25 87 LYS A O 1
ATOM 704 N N . LEU A 1 88 ? 1.052 1.156 10.032 1.00 91.69 88 LEU A N 1
ATOM 705 C CA . LEU A 1 88 ? 0.252 1.495 8.858 1.00 91.69 88 LEU A CA 1
ATOM 706 C C . LEU A 1 88 ? 0.319 0.414 7.776 1.00 91.69 88 LEU A C 1
ATOM 708 O O . LEU A 1 88 ? -0.693 0.056 7.175 1.00 91.69 88 LEU A O 1
ATOM 712 N N . LEU A 1 89 ? 1.527 -0.094 7.531 1.00 93.88 89 LEU A N 1
ATOM 713 C CA . LEU A 1 89 ? 1.772 -1.224 6.644 1.00 93.88 89 LEU A CA 1
ATOM 714 C C . LEU A 1 89 ? 2.568 -2.274 7.402 1.00 93.88 89 LEU A C 1
ATOM 716 O O . LEU A 1 89 ? 3.481 -1.941 8.166 1.00 93.88 89 LEU A O 1
ATOM 720 N N . ARG A 1 90 ? 2.247 -3.547 7.186 1.00 95.06 90 ARG A N 1
ATOM 721 C CA . ARG A 1 90 ? 2.934 -4.644 7.867 1.00 95.06 90 ARG A CA 1
ATOM 722 C C . ARG A 1 90 ? 2.936 -5.909 7.026 1.00 95.06 90 ARG A C 1
ATOM 724 O O . ARG A 1 90 ? 1.896 -6.328 6.532 1.00 95.06 90 ARG A O 1
ATOM 731 N N . VAL A 1 91 ? 4.096 -6.550 6.938 1.00 95.81 91 VAL A N 1
ATOM 732 C CA . VAL A 1 91 ? 4.229 -7.913 6.426 1.00 95.81 91 VAL A CA 1
ATOM 733 C C . VAL A 1 91 ? 3.633 -8.883 7.447 1.00 95.81 91 VAL A C 1
ATOM 735 O O . VAL A 1 91 ? 3.940 -8.837 8.642 1.00 95.81 91 VAL A O 1
ATOM 738 N N . ILE A 1 92 ? 2.750 -9.747 6.966 1.00 95.56 92 ILE A N 1
ATOM 739 C CA . ILE A 1 92 ? 1.953 -10.692 7.749 1.00 95.56 92 ILE A CA 1
ATOM 740 C C . ILE A 1 92 ? 2.180 -12.115 7.226 1.00 95.56 92 ILE A C 1
ATOM 742 O O . ILE A 1 92 ? 2.700 -12.315 6.127 1.00 95.56 92 ILE A O 1
ATOM 746 N N . LYS A 1 93 ? 1.845 -13.123 8.036 1.00 95.75 93 LYS A N 1
ATOM 747 C CA . LYS A 1 93 ? 2.077 -14.527 7.674 1.00 95.75 93 LYS A CA 1
ATOM 748 C C . LYS A 1 93 ? 1.027 -14.992 6.669 1.00 95.75 93 LYS A C 1
ATOM 750 O O . LYS A 1 93 ? -0.109 -14.551 6.696 1.00 95.75 93 LYS A O 1
ATOM 755 N N . ASN A 1 94 ? 1.381 -15.913 5.785 1.00 93.88 94 ASN A N 1
ATOM 756 C CA . ASN A 1 94 ? 0.382 -16.595 4.960 1.00 93.88 94 ASN A CA 1
ATOM 757 C C . ASN A 1 94 ? -0.359 -17.667 5.790 1.00 93.88 94 ASN A C 1
ATOM 759 O O . ASN A 1 94 ? 0.199 -18.126 6.789 1.00 93.88 94 ASN A O 1
ATOM 763 N N . PRO A 1 95 ? -1.578 -18.087 5.393 1.00 94.69 95 PRO A N 1
ATOM 764 C CA . PRO A 1 95 ? -2.398 -17.582 4.281 1.00 94.69 95 PRO A CA 1
ATOM 765 C C . PRO A 1 95 ? -3.225 -16.339 4.659 1.00 94.69 95 PRO A C 1
ATOM 767 O O . PRO A 1 95 ? -3.537 -16.131 5.826 1.00 94.69 95 PRO A O 1
ATOM 770 N N . VAL A 1 96 ? -3.650 -15.541 3.668 1.00 93.25 96 VAL A N 1
ATOM 771 C CA . VAL A 1 96 ? -4.479 -14.332 3.896 1.00 93.25 96 VAL A CA 1
ATOM 772 C C . VAL A 1 96 ? -5.814 -14.631 4.588 1.00 93.25 96 VAL A C 1
ATOM 774 O O . VAL A 1 96 ? -6.353 -13.788 5.295 1.00 93.25 96 VAL A O 1
ATOM 777 N N . THR A 1 97 ? -6.328 -15.853 4.437 1.00 92.44 97 THR A N 1
ATOM 778 C CA . THR A 1 97 ? -7.616 -16.285 4.993 1.00 92.44 97 THR A CA 1
ATOM 779 C C . THR A 1 97 ? -7.686 -16.206 6.512 1.00 92.44 97 THR A C 1
ATOM 781 O O . THR A 1 97 ? -8.785 -16.079 7.032 1.00 92.44 97 THR A O 1
ATOM 784 N N . GLN A 1 98 ? -6.548 -16.243 7.214 1.00 92.62 98 GLN A N 1
ATOM 785 C CA . GLN A 1 98 ? -6.502 -16.117 8.676 1.00 92.62 98 GLN A CA 1
ATOM 786 C C . GLN A 1 98 ? -6.867 -14.707 9.174 1.00 92.62 98 GLN A C 1
ATOM 788 O O . GLN A 1 98 ? -7.159 -14.532 10.351 1.00 92.62 98 GLN A O 1
ATOM 793 N N . TYR A 1 99 ? -6.819 -13.701 8.293 1.00 92.19 99 TYR A N 1
ATOM 794 C CA . TYR A 1 99 ? -7.120 -12.304 8.626 1.00 92.19 99 TYR A CA 1
ATOM 795 C C . TYR A 1 99 ? -8.494 -11.855 8.125 1.00 92.19 99 TYR A C 1
ATOM 797 O O . TYR A 1 99 ? -8.900 -10.722 8.373 1.00 92.19 99 TYR A O 1
ATOM 805 N N . LEU A 1 100 ? -9.204 -12.721 7.401 1.00 92.06 100 LEU A N 1
ATOM 806 C CA . LEU A 1 100 ? -10.553 -12.434 6.936 1.00 92.06 100 LEU A CA 1
ATOM 807 C C . LEU A 1 100 ? -11.559 -12.765 8.048 1.00 92.06 100 LEU A C 1
ATOM 809 O O . LEU A 1 100 ? -11.354 -13.738 8.776 1.00 92.06 100 LEU A O 1
ATOM 813 N N . PRO A 1 101 ? -12.657 -12.002 8.176 1.00 90.31 101 PRO A N 1
ATOM 814 C CA . PRO A 1 101 ? -13.696 -12.321 9.141 1.00 90.31 101 PRO A CA 1
ATOM 815 C C . PRO A 1 101 ? -14.318 -13.695 8.861 1.00 90.31 101 PRO A C 1
ATOM 817 O O . PRO A 1 101 ? -14.368 -14.165 7.717 1.00 90.31 101 PRO A O 1
ATOM 820 N N . LEU A 1 102 ? -14.814 -14.332 9.922 1.00 87.69 102 LEU A N 1
ATOM 821 C CA . LEU A 1 102 ? -15.553 -15.588 9.823 1.00 87.69 102 LEU A CA 1
ATOM 822 C C . LEU A 1 102 ? -16.734 -15.418 8.851 1.00 87.69 102 LEU A C 1
ATOM 824 O O . LEU A 1 102 ? -17.355 -14.359 8.798 1.00 87.69 102 LEU A O 1
ATOM 828 N N . ASN A 1 103 ? -17.014 -16.453 8.056 1.00 87.94 103 ASN A N 1
ATOM 829 C CA . ASN A 1 103 ? -18.066 -16.466 7.026 1.00 87.94 103 ASN A CA 1
ATOM 830 C C . ASN A 1 103 ? -17.875 -15.478 5.855 1.00 87.94 103 ASN A C 1
ATOM 832 O O . ASN A 1 103 ? -18.828 -15.147 5.148 1.00 87.94 103 ASN A O 1
ATOM 836 N N . SER A 1 104 ? -16.642 -15.038 5.589 1.00 89.19 104 SER A N 1
ATOM 837 C CA . SER A 1 104 ? -16.337 -14.229 4.401 1.00 89.19 104 SER A CA 1
ATOM 838 C C . SER A 1 104 ? -16.565 -14.999 3.094 1.00 89.19 104 SER A C 1
ATOM 840 O O . SER A 1 104 ? -15.966 -16.056 2.875 1.00 89.19 104 SER A O 1
ATOM 842 N N . ARG A 1 105 ? -17.344 -14.419 2.171 1.00 91.25 105 ARG A N 1
ATOM 843 C CA . ARG A 1 105 ? -17.415 -14.886 0.775 1.00 91.25 105 ARG A CA 1
ATOM 844 C C . ARG A 1 105 ? -16.142 -14.491 0.024 1.00 91.25 105 ARG A C 1
ATOM 846 O O . ARG A 1 105 ? -15.654 -13.372 0.167 1.00 91.25 105 ARG A O 1
ATOM 853 N N . LYS A 1 106 ? -15.600 -15.411 -0.777 1.00 91.06 106 LYS A N 1
ATOM 854 C CA . LYS A 1 106 ? -14.360 -15.213 -1.542 1.00 91.06 106 LYS A CA 1
ATOM 855 C C . LYS A 1 106 ? -14.691 -15.168 -3.025 1.00 91.06 106 LYS A C 1
ATOM 857 O O . LYS A 1 106 ? -14.906 -16.209 -3.635 1.00 91.06 106 LYS A O 1
ATOM 862 N N . ASN A 1 107 ? -14.687 -13.968 -3.589 1.00 90.56 107 ASN A N 1
ATOM 863 C CA . ASN A 1 107 ? -14.919 -13.770 -5.014 1.00 90.56 107 ASN A CA 1
ATOM 864 C C . ASN A 1 107 ? -13.585 -13.481 -5.703 1.00 90.56 107 ASN A C 1
ATOM 866 O O . ASN A 1 107 ? -12.800 -12.657 -5.231 1.00 90.56 107 ASN A O 1
ATOM 870 N N . ARG A 1 108 ? -13.325 -14.174 -6.812 1.00 90.81 108 ARG A N 1
ATOM 871 C CA . ARG A 1 108 ? -12.182 -13.920 -7.691 1.00 90.81 108 ARG A CA 1
ATOM 872 C C . ARG A 1 108 ? -12.697 -13.183 -8.920 1.00 90.81 108 ARG A C 1
ATOM 874 O O . ARG A 1 108 ? -13.644 -13.650 -9.540 1.00 90.81 108 ARG A O 1
ATOM 881 N N . LEU A 1 109 ? -12.064 -12.068 -9.269 1.00 87.38 109 LEU A N 1
ATOM 882 C CA . LEU A 1 109 ? -12.283 -11.436 -10.566 1.00 87.38 109 LEU A CA 1
ATOM 883 C C . LEU A 1 109 ? -11.615 -12.319 -11.625 1.00 87.38 109 LEU A C 1
ATOM 885 O O . LEU A 1 109 ? -10.402 -12.535 -11.569 1.00 87.38 109 LEU A O 1
ATOM 889 N N . LEU A 1 110 ? -12.426 -12.905 -12.501 1.00 82.12 110 LEU A N 1
ATOM 890 C CA . LEU A 1 110 ? -11.959 -13.598 -13.698 1.00 82.12 110 LEU A CA 1
ATOM 891 C C . LEU A 1 110 ? -11.820 -12.567 -14.833 1.00 82.12 110 LEU A C 1
ATOM 893 O O . LEU A 1 110 ? -12.516 -11.549 -14.778 1.00 82.12 110 LEU A O 1
ATOM 897 N N . PRO A 1 111 ? -10.888 -12.778 -15.777 1.00 63.53 111 PRO A N 1
ATOM 898 C CA . PRO A 1 111 ? -10.739 -11.917 -16.948 1.00 63.53 111 PRO A CA 1
ATOM 899 C C . PRO A 1 111 ? -11.997 -11.891 -17.821 1.00 63.53 111 PRO A C 1
ATOM 901 O O . PRO A 1 111 ? -12.751 -12.892 -17.804 1.00 63.53 111 PRO A O 1
#

Sequence (111 aa):
MPNFLRRNNKNPADYRPDIVYQALLSILDSPLNKAGCLRAVYVKTDKGVLFEVKPYVRIPRTYKRFAGIMLQLLQKLSIAAVGKREKLLRVIKNPVTQYLPLNSRKNRLLP

Mean predicted aligned error: 5.32 Å

Foldseek 3Di:
DPVPCVVVVHDVVVPCVVVVLVVVVCVLPDVCLVVVVDQWDWDADPVGWIKIAGSPDDQDPDPVVNVVVVVVCVVVQFDADVPDPHTRMGTDDDDPVVVDDPPDDDDDDDD

Organism: NCBI:txid889485

Secondary structure (DSSP, 8-state):
-THHHHHTT--GGG--HHHHHHHHHHHHHSHHHHTT----EEEE-TTS-EEEE-TT----SSHHHHHHHHHHHHHHSEEEPTTS--EEEEEEPSPGGGGSPTT--------

InterPro domains:
  IPR005304 Ribosomal biogenesis, methyltransferase, EMG1/NEP1 [PF03587] (3-106)
  IPR005304 Ribosomal biogenesis, methyltransferase, EMG1/NEP1 [PTHR12636] (3-107)
  IPR005304 Ribosomal biogenesis, methyltransferase, EMG1/NEP1 [cd18088] (3-106)
  IPR029026 tRNA (guanine-N1-)-methyltransferase, N-terminal [G3DSA:3.40.1280.10] (1-110)
  IPR029028 Alpha/beta knot methyltransferases [SSF75217] (3-108)

pLDDT: mean 89.59, std 7.73, range [51.72, 96.62]

Radius of gyration: 15.51 Å; Cα contacts (8 Å, |Δi|>4): 102; chains: 1; bounding box: 39×28×36 Å